Protein AF-A0A183DQX7-F1 (afdb_monomer_lite)

Foldseek 3Di:
DDDPDDPVVVVLVVQLVVQCVVPVDDSVVSNVVSVVVVVVCVVPPVDPVVVVVVVVVVVDPPPDPVCPDPVNVVVVVVVVVVVVVVVVVVVVVVVVD

Organism: NCBI:txid637853

Sequence (97 aa):
MYVPVLNGKEKARDLIDIVREQTDAPINCCVDTVSLILSSLLRDLPGEIALREVKNALECDDIIDLDNCYDAKLLEKLTAKIAGQVANKSQVSHSLH

Structure (mmCIF, N/CA/C/O backbone):
data_AF-A0A183DQX7-F1
#
_entry.id   AF-A0A183DQX7-F1
#
loop_
_atom_site.group_PDB
_atom_site.id
_atom_site.type_symbol
_atom_site.label_atom_id
_atom_site.label_alt_id
_atom_site.label_comp_id
_atom_site.label_asym_id
_atom_site.label_entity_id
_atom_site.label_seq_id
_atom_site.pdbx_PDB_ins_code
_atom_site.Cartn_x
_atom_site.Cartn_y
_atom_site.Cartn_z
_atom_site.occupancy
_atom_site.B_iso_or_equiv
_atom_site.auth_seq_id
_atom_site.auth_comp_id
_atom_site.auth_asym_id
_atom_site.auth_atom_id
_atom_site.pdbx_PDB_model_num
ATOM 1 N N . MET A 1 1 ? 25.347 0.629 -26.156 1.00 42.44 1 MET A N 1
ATOM 2 C CA . MET A 1 1 ? 24.679 0.241 -24.896 1.00 42.44 1 MET A CA 1
ATOM 3 C C . MET A 1 1 ? 23.185 0.221 -25.188 1.00 42.44 1 MET A C 1
ATOM 5 O O . MET A 1 1 ? 22.662 1.266 -25.545 1.00 42.44 1 MET A O 1
ATOM 9 N N . TYR A 1 2 ? 22.534 -0.946 -25.191 1.00 47.03 2 TYR A N 1
ATOM 10 C CA . TYR A 1 2 ? 21.082 -1.027 -25.398 1.00 47.03 2 TYR A CA 1
ATOM 11 C C . TYR A 1 2 ? 20.406 -0.609 -24.091 1.00 47.03 2 TYR A C 1
ATOM 13 O O . TYR A 1 2 ? 20.574 -1.283 -23.078 1.00 47.03 2 TYR A O 1
ATOM 21 N N . VAL A 1 3 ? 19.708 0.524 -24.095 1.00 52.69 3 VAL A N 1
ATOM 22 C CA . VAL A 1 3 ? 18.848 0.916 -22.975 1.00 52.69 3 VAL A CA 1
ATOM 23 C C . VAL A 1 3 ? 17.599 0.037 -23.072 1.00 52.69 3 VAL A C 1
ATOM 25 O O . VAL A 1 3 ? 16.962 0.048 -24.129 1.00 52.69 3 VAL A O 1
ATOM 28 N N . PRO A 1 4 ? 17.258 -0.765 -22.048 1.00 61.09 4 PRO A N 1
ATOM 29 C CA . PRO A 1 4 ? 16.030 -1.544 -22.071 1.00 61.09 4 PRO A CA 1
ATOM 30 C C . PRO A 1 4 ? 14.851 -0.585 -22.229 1.00 61.09 4 PRO A C 1
ATOM 32 O O . PRO A 1 4 ? 14.670 0.320 -21.415 1.00 61.09 4 PRO A O 1
ATOM 35 N N . VAL A 1 5 ? 14.067 -0.753 -23.292 1.00 68.19 5 VAL A N 1
ATOM 36 C CA . VAL A 1 5 ? 12.823 -0.001 -23.452 1.00 68.19 5 VAL A CA 1
ATOM 37 C C . VAL A 1 5 ? 11.854 -0.539 -22.408 1.00 68.19 5 VAL A C 1
ATOM 39 O O . VAL A 1 5 ? 11.427 -1.689 -22.487 1.00 68.19 5 VAL A O 1
ATOM 42 N N . LE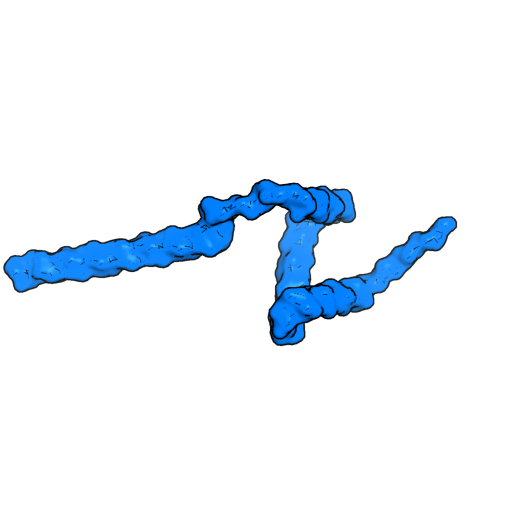U A 1 6 ? 11.545 0.275 -21.399 1.00 72.00 6 LEU A N 1
ATOM 43 C CA . LEU A 1 6 ? 10.600 -0.086 -20.352 1.00 72.00 6 LEU A CA 1
ATOM 44 C C . LEU A 1 6 ? 9.210 -0.284 -20.969 1.00 72.00 6 LEU A C 1
ATOM 46 O O . LEU A 1 6 ? 8.556 0.674 -21.385 1.00 72.00 6 LEU A O 1
ATOM 50 N N . ASN A 1 7 ? 8.729 -1.525 -21.001 1.00 84.12 7 ASN A N 1
ATOM 51 C CA . ASN A 1 7 ? 7.344 -1.803 -21.344 1.00 84.12 7 ASN A CA 1
ATOM 52 C C . ASN A 1 7 ? 6.466 -1.571 -20.108 1.00 84.12 7 ASN A C 1
ATOM 54 O O . ASN A 1 7 ? 6.367 -2.419 -19.222 1.00 84.12 7 ASN A O 1
ATOM 58 N N . GLY A 1 8 ? 5.809 -0.410 -20.047 1.00 82.25 8 GLY A N 1
ATOM 59 C CA . GLY A 1 8 ? 4.979 -0.029 -18.900 1.00 82.25 8 GLY A CA 1
ATOM 60 C C . GLY A 1 8 ? 3.851 -1.020 -18.584 1.00 82.25 8 GLY A C 1
ATOM 61 O O . GLY A 1 8 ? 3.502 -1.190 -17.420 1.00 82.25 8 GLY A O 1
ATOM 62 N N . LYS A 1 9 ? 3.315 -1.730 -19.590 1.00 85.50 9 LYS A N 1
ATOM 63 C CA . LYS A 1 9 ? 2.273 -2.749 -19.368 1.00 85.50 9 LYS A CA 1
ATOM 64 C C . LYS A 1 9 ? 2.826 -4.001 -18.702 1.00 85.50 9 LYS A C 1
ATOM 66 O O . LYS A 1 9 ? 2.160 -4.559 -17.838 1.00 85.50 9 LYS A O 1
ATOM 71 N N . GLU A 1 10 ? 4.006 -4.451 -19.115 1.00 87.38 10 GLU A N 1
ATOM 72 C CA . GLU A 1 10 ? 4.679 -5.588 -18.477 1.00 87.38 10 GLU A CA 1
ATOM 73 C C . GLU A 1 10 ? 5.056 -5.229 -17.047 1.00 87.38 10 GLU A C 1
ATOM 75 O O . GLU A 1 10 ? 4.674 -5.939 -16.125 1.00 87.38 10 GLU A O 1
ATOM 80 N N . LYS A 1 11 ? 5.652 -4.049 -16.836 1.00 88.50 11 LYS A N 1
ATOM 81 C CA . LYS A 1 11 ? 6.054 -3.645 -15.491 1.00 88.50 11 LYS A CA 1
ATOM 82 C C . LYS A 1 11 ? 4.875 -3.490 -14.528 1.00 88.50 11 LYS A C 1
ATOM 84 O O . LYS A 1 11 ? 4.997 -3.843 -13.360 1.00 88.50 11 LYS A O 1
ATOM 89 N N . ALA A 1 12 ? 3.734 -2.992 -15.003 1.00 89.19 12 ALA A N 1
ATOM 90 C CA . ALA A 1 12 ? 2.521 -2.915 -14.193 1.00 89.19 12 ALA A CA 1
ATOM 91 C C . ALA A 1 12 ? 1.999 -4.305 -13.790 1.00 89.19 12 ALA A C 1
ATOM 93 O O . ALA A 1 12 ? 1.573 -4.474 -12.651 1.00 89.19 12 ALA A O 1
ATOM 94 N N . ARG A 1 13 ? 2.064 -5.301 -14.689 1.00 90.62 13 ARG A N 1
ATOM 95 C CA . ARG A 1 13 ? 1.699 -6.689 -14.359 1.00 90.62 13 ARG A CA 1
ATOM 96 C C . ARG A 1 13 ? 2.639 -7.279 -13.318 1.00 90.62 13 ARG A C 1
ATOM 98 O O . ARG A 1 13 ? 2.143 -7.788 -12.323 1.00 90.62 13 ARG A O 1
ATOM 105 N N . ASP A 1 14 ? 3.950 -7.105 -13.488 1.00 93.06 14 ASP A N 1
ATOM 106 C CA . ASP A 1 14 ? 4.938 -7.589 -12.517 1.00 93.06 14 ASP A CA 1
ATOM 107 C C . ASP A 1 14 ? 4.659 -7.039 -11.111 1.00 93.06 14 ASP A C 1
ATOM 109 O O . ASP A 1 14 ? 4.727 -7.767 -10.128 1.00 93.06 14 ASP A O 1
ATOM 113 N N . LEU A 1 15 ? 4.325 -5.746 -10.999 1.00 92.56 15 LEU A N 1
ATOM 114 C CA . LEU A 1 15 ? 3.999 -5.127 -9.711 1.00 92.56 15 LEU A CA 1
ATOM 115 C C . LEU A 1 15 ? 2.731 -5.722 -9.087 1.00 92.56 15 LEU A C 1
ATOM 117 O O . LEU A 1 15 ? 2.702 -5.952 -7.880 1.00 92.56 15 LEU A O 1
ATOM 121 N N . ILE A 1 16 ? 1.696 -5.977 -9.890 1.00 92.88 16 ILE A N 1
ATOM 122 C CA . ILE A 1 16 ? 0.456 -6.611 -9.420 1.00 92.88 16 ILE A CA 1
ATOM 123 C C . ILE A 1 16 ? 0.738 -8.037 -8.935 1.00 92.88 16 ILE A C 1
ATOM 125 O O . ILE A 1 16 ? 0.264 -8.415 -7.863 1.00 92.88 16 ILE A O 1
ATOM 129 N N . ASP A 1 17 ? 1.524 -8.799 -9.694 1.00 93.69 17 ASP A N 1
ATOM 130 C CA . ASP A 1 17 ? 1.877 -10.177 -9.356 1.00 93.69 17 ASP A CA 1
ATOM 131 C C . ASP A 1 17 ? 2.714 -10.239 -8.072 1.00 93.69 17 ASP A C 1
ATOM 133 O O . ASP A 1 17 ? 2.404 -11.047 -7.200 1.00 93.69 17 ASP A O 1
ATOM 137 N N . ILE A 1 18 ? 3.679 -9.328 -7.885 1.00 94.06 18 ILE A N 1
ATOM 138 C CA . ILE A 1 18 ? 4.448 -9.205 -6.634 1.00 94.06 18 ILE A CA 1
ATOM 139 C C . ILE A 1 18 ? 3.516 -8.947 -5.445 1.00 94.06 18 ILE A C 1
ATOM 141 O O . ILE A 1 18 ? 3.601 -9.637 -4.432 1.00 94.06 18 ILE A O 1
ATOM 145 N N . VAL A 1 19 ? 2.612 -7.964 -5.543 1.00 94.25 19 VAL A N 1
ATOM 146 C CA . VAL A 1 19 ? 1.687 -7.651 -4.438 1.00 94.25 19 VAL A CA 1
ATOM 147 C C . VAL A 1 19 ? 0.817 -8.860 -4.112 1.00 94.25 19 VAL A C 1
ATOM 149 O O . VAL A 1 19 ? 0.619 -9.173 -2.939 1.00 94.25 19 VAL A O 1
ATOM 152 N N . ARG A 1 20 ? 0.322 -9.567 -5.131 1.00 93.25 20 ARG A N 1
ATOM 153 C CA . ARG A 1 20 ? -0.486 -10.768 -4.934 1.00 93.25 20 ARG A CA 1
ATOM 154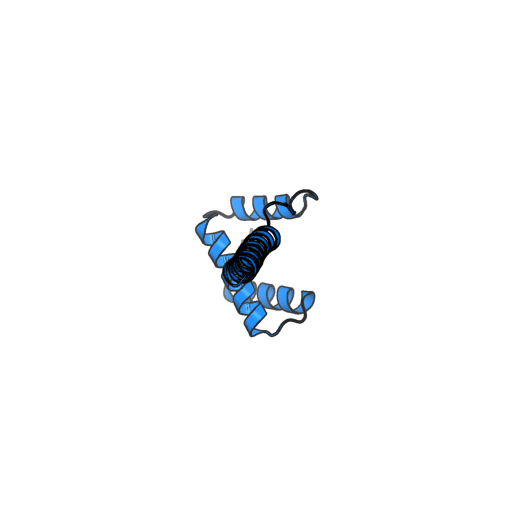 C C . ARG A 1 20 ? 0.304 -11.891 -4.270 1.00 93.25 20 ARG A C 1
ATOM 156 O O . ARG A 1 20 ? -0.198 -12.478 -3.322 1.00 93.25 20 ARG A O 1
ATOM 163 N N . GLU A 1 21 ? 1.518 -12.169 -4.735 1.00 94.19 21 GLU A N 1
ATOM 164 C CA . GLU A 1 21 ? 2.379 -13.216 -4.176 1.00 94.19 21 GLU A CA 1
ATOM 165 C C . GLU A 1 21 ? 2.676 -12.977 -2.689 1.00 94.19 21 GLU A C 1
ATOM 167 O O . GLU A 1 21 ? 2.671 -13.917 -1.901 1.00 94.19 21 GLU A O 1
ATOM 172 N N . GLN A 1 22 ? 2.883 -11.720 -2.291 1.00 92.56 22 GLN A N 1
ATOM 173 C CA . GLN A 1 22 ? 3.235 -11.376 -0.910 1.00 92.56 22 GLN A CA 1
ATOM 174 C C . GLN A 1 22 ? 2.033 -11.282 0.038 1.00 92.56 22 GLN A C 1
ATOM 176 O O . GLN A 1 22 ? 2.201 -11.407 1.249 1.00 92.56 22 GLN A O 1
ATOM 181 N N . THR A 1 23 ? 0.830 -11.022 -0.480 1.00 92.31 23 THR A N 1
ATOM 182 C CA . THR A 1 23 ? -0.352 -10.734 0.358 1.00 92.31 23 THR A CA 1
ATOM 183 C C . THR A 1 23 ? -1.469 -11.765 0.247 1.00 92.31 23 THR A C 1
ATOM 185 O O . THR A 1 23 ? -2.365 -11.764 1.087 1.00 92.31 23 THR A O 1
ATOM 188 N N . ASP A 1 24 ? -1.452 -12.603 -0.794 1.00 91.75 24 ASP A N 1
ATOM 189 C CA . ASP A 1 24 ? -2.548 -13.496 -1.199 1.00 91.75 24 ASP A CA 1
ATOM 190 C C . ASP A 1 24 ? -3.910 -12.779 -1.356 1.00 91.75 24 ASP A C 1
ATOM 192 O O . ASP A 1 24 ? -4.987 -13.372 -1.273 1.00 91.75 24 ASP A O 1
ATOM 196 N N . ALA A 1 25 ? -3.885 -11.462 -1.588 1.00 93.31 25 ALA A N 1
ATOM 197 C CA . ALA A 1 25 ? -5.093 -10.664 -1.727 1.00 93.31 25 ALA A CA 1
ATOM 198 C C . ALA A 1 25 ? -5.803 -10.915 -3.078 1.00 93.31 25 ALA A C 1
ATOM 200 O O . ALA A 1 25 ? -5.177 -11.296 -4.076 1.00 93.31 25 ALA A O 1
ATOM 201 N N . PRO A 1 26 ? -7.124 -10.658 -3.159 1.00 95.44 26 PRO A N 1
ATOM 202 C CA . PRO A 1 26 ? -7.858 -10.682 -4.420 1.00 95.44 26 PRO A CA 1
ATOM 203 C C . PRO A 1 26 ? -7.236 -9.765 -5.484 1.00 95.44 26 PRO A C 1
ATOM 205 O O . PRO A 1 26 ? -6.810 -8.650 -5.188 1.00 95.44 26 PRO A O 1
ATOM 208 N N . ILE A 1 27 ? -7.238 -10.206 -6.749 1.00 92.19 27 ILE A N 1
ATOM 209 C CA . ILE A 1 27 ? -6.541 -9.508 -7.848 1.00 92.19 27 ILE A CA 1
ATOM 210 C C . ILE A 1 27 ? -6.985 -8.049 -8.026 1.00 92.19 27 ILE A C 1
ATOM 212 O O . ILE A 1 27 ? -6.167 -7.192 -8.343 1.00 92.19 27 ILE A O 1
ATOM 216 N N . ASN A 1 28 ? -8.265 -7.754 -7.797 1.00 93.00 28 ASN A N 1
ATOM 217 C CA . ASN A 1 28 ? -8.803 -6.396 -7.843 1.00 93.00 28 ASN A CA 1
ATOM 218 C C . ASN A 1 28 ? -8.195 -5.512 -6.747 1.00 93.00 28 ASN A C 1
ATOM 220 O O . ASN A 1 28 ? -7.787 -4.395 -7.042 1.00 93.00 28 ASN A O 1
ATOM 224 N N . CYS A 1 29 ? -8.041 -6.030 -5.525 1.00 93.31 29 CYS A N 1
ATOM 225 C CA . CYS A 1 29 ? -7.358 -5.316 -4.450 1.00 93.31 29 CYS A CA 1
ATOM 226 C C . CYS A 1 29 ? -5.888 -5.054 -4.804 1.00 93.31 29 CYS A C 1
ATOM 228 O O . CYS A 1 29 ? -5.418 -3.939 -4.614 1.00 93.31 29 CYS A O 1
ATOM 230 N N . CYS A 1 30 ? -5.178 -6.029 -5.385 1.00 92.69 30 CYS A N 1
ATOM 231 C CA . CYS A 1 30 ? -3.789 -5.838 -5.817 1.00 92.69 30 CYS A CA 1
ATOM 232 C C . CYS A 1 30 ? -3.660 -4.740 -6.888 1.00 92.69 30 CYS A C 1
ATOM 234 O O . CYS A 1 30 ? -2.765 -3.899 -6.804 1.00 92.69 30 CYS A O 1
ATOM 236 N N . VAL A 1 31 ? -4.569 -4.719 -7.872 1.00 91.94 31 VAL A N 1
ATOM 237 C CA . VAL A 1 31 ? -4.635 -3.671 -8.906 1.00 91.94 31 VAL A CA 1
ATOM 238 C C . VAL A 1 31 ? -4.865 -2.298 -8.275 1.00 91.94 31 VAL A C 1
ATOM 240 O O . VAL A 1 31 ? -4.135 -1.354 -8.587 1.00 91.94 31 VAL A O 1
ATOM 243 N N . ASP A 1 32 ? -5.835 -2.192 -7.366 1.00 93.31 32 ASP A N 1
ATOM 244 C CA . ASP A 1 32 ? -6.161 -0.938 -6.686 1.00 93.31 32 ASP A CA 1
ATOM 245 C C . ASP A 1 32 ? -4.981 -0.440 -5.841 1.00 93.31 32 ASP A C 1
ATOM 247 O O . ASP A 1 32 ? -4.619 0.735 -5.916 1.00 93.31 32 ASP A O 1
ATOM 251 N N . THR A 1 33 ? -4.317 -1.332 -5.100 1.00 93.19 33 THR A N 1
ATOM 252 C CA . THR A 1 33 ? -3.128 -1.013 -4.300 1.00 93.19 33 THR A CA 1
ATOM 253 C C . THR A 1 33 ? -1.993 -0.472 -5.167 1.00 93.19 33 THR A C 1
ATOM 255 O O . THR A 1 33 ? -1.463 0.601 -4.873 1.00 93.19 33 THR A O 1
ATOM 258 N N . VAL A 1 34 ? -1.633 -1.165 -6.254 1.00 92.19 34 VAL A N 1
ATOM 259 C CA . VAL A 1 34 ? -0.569 -0.708 -7.165 1.00 92.19 34 VAL A CA 1
ATOM 260 C C . VAL A 1 34 ? -0.932 0.644 -7.782 1.00 92.19 34 VAL A C 1
ATOM 262 O O . VAL A 1 34 ? -0.095 1.546 -7.823 1.00 92.19 34 VAL A O 1
ATOM 265 N N . SER A 1 35 ? -2.184 0.818 -8.210 1.00 90.00 35 SER A N 1
ATOM 266 C CA . SER A 1 35 ? -2.669 2.079 -8.779 1.00 90.00 35 SER A CA 1
ATOM 267 C C . SER A 1 35 ? -2.587 3.241 -7.781 1.00 90.00 35 SER A C 1
ATOM 269 O O . SER A 1 35 ? -2.123 4.328 -8.137 1.00 90.00 35 SER A O 1
ATOM 271 N N . LEU A 1 36 ? -2.985 3.021 -6.523 1.00 91.38 36 LEU A N 1
ATOM 272 C CA . LEU A 1 36 ? -2.914 4.022 -5.455 1.00 91.38 36 LEU A CA 1
ATOM 273 C C . LEU A 1 36 ? -1.471 4.439 -5.160 1.00 91.38 36 LEU A C 1
ATOM 275 O O . LEU A 1 36 ? -1.184 5.636 -5.093 1.00 91.38 36 LEU A O 1
ATOM 279 N N . ILE A 1 37 ? -0.564 3.466 -5.037 1.00 90.12 37 ILE A N 1
ATOM 280 C CA . ILE A 1 37 ? 0.859 3.721 -4.785 1.00 90.12 37 ILE A CA 1
ATOM 281 C C . ILE A 1 37 ? 1.454 4.539 -5.934 1.00 90.12 37 ILE A C 1
ATOM 283 O O . ILE A 1 37 ? 2.014 5.608 -5.697 1.00 90.12 37 ILE A O 1
ATOM 287 N N . LEU A 1 38 ? 1.281 4.092 -7.183 1.00 87.19 38 LEU A N 1
ATOM 288 C CA . LEU A 1 38 ? 1.820 4.795 -8.350 1.00 87.19 38 LEU A CA 1
ATOM 289 C C . LEU A 1 38 ? 1.234 6.203 -8.497 1.00 87.19 38 LEU A C 1
ATOM 291 O O . LEU A 1 38 ? 1.974 7.137 -8.787 1.00 87.19 38 LEU A O 1
ATOM 295 N N . SER A 1 39 ? -0.067 6.378 -8.253 1.00 85.19 39 SER A N 1
ATOM 296 C CA . SER A 1 39 ? -0.712 7.695 -8.313 1.00 85.19 39 SER A CA 1
ATOM 297 C C . SER A 1 39 ? -0.172 8.649 -7.247 1.00 85.19 39 SER A C 1
ATOM 299 O O . SER A 1 39 ? 0.037 9.827 -7.533 1.00 85.19 39 SER A O 1
ATOM 301 N N . SER A 1 40 ? 0.083 8.156 -6.030 1.00 84.31 40 SER A N 1
ATOM 302 C CA . SER A 1 40 ? 0.687 8.969 -4.971 1.00 84.31 40 SER A CA 1
ATOM 303 C C . SER A 1 40 ? 2.123 9.352 -5.319 1.00 84.31 40 SER A C 1
ATOM 305 O O . SER A 1 40 ? 2.485 10.520 -5.218 1.00 84.31 40 SER A O 1
ATOM 307 N N . LEU A 1 41 ? 2.922 8.393 -5.792 1.00 84.25 41 LEU A N 1
ATOM 308 C CA . LEU A 1 41 ? 4.311 8.641 -6.173 1.00 84.25 41 LEU A CA 1
ATOM 309 C C . LEU A 1 41 ? 4.407 9.617 -7.352 1.00 84.25 41 LEU A C 1
ATOM 311 O O . LEU A 1 41 ? 5.201 10.543 -7.296 1.00 84.25 41 LEU A O 1
ATOM 315 N N . LEU A 1 42 ? 3.569 9.481 -8.384 1.00 79.81 42 LEU A N 1
ATOM 316 C CA . LEU A 1 42 ? 3.564 10.400 -9.530 1.00 79.81 42 LEU A CA 1
ATOM 317 C C . LEU A 1 42 ? 3.142 11.825 -9.156 1.00 79.81 42 LEU A C 1
ATOM 319 O O . LEU A 1 42 ? 3.610 12.777 -9.779 1.00 79.81 42 LEU A O 1
ATOM 323 N N . ARG A 1 43 ? 2.256 11.983 -8.164 1.00 79.12 43 ARG A N 1
ATOM 324 C CA . ARG A 1 43 ? 1.847 13.304 -7.671 1.00 79.12 43 ARG A CA 1
ATOM 325 C C . ARG A 1 43 ? 2.990 14.009 -6.943 1.00 79.12 43 ARG A C 1
ATOM 327 O O . ARG A 1 43 ? 3.174 15.207 -7.131 1.00 79.12 43 ARG A O 1
ATOM 334 N N . ASP A 1 44 ? 3.730 13.266 -6.126 1.00 73.19 44 ASP A N 1
ATOM 335 C CA . ASP A 1 44 ? 4.654 13.847 -5.152 1.00 73.19 44 ASP A CA 1
ATOM 336 C C . ASP A 1 44 ? 6.127 13.792 -5.628 1.00 73.19 44 ASP A C 1
ATOM 338 O O . ASP A 1 44 ? 6.964 14.548 -5.138 1.00 73.19 44 ASP A O 1
ATOM 342 N N . LEU A 1 45 ? 6.453 12.940 -6.613 1.00 74.19 45 LEU A N 1
ATOM 343 C CA . LEU A 1 45 ? 7.819 12.641 -7.069 1.00 74.19 45 LEU A CA 1
ATOM 344 C C . LEU A 1 45 ? 7.904 12.627 -8.610 1.00 74.19 45 LEU A C 1
ATOM 346 O O . LEU A 1 45 ? 7.814 11.573 -9.242 1.00 74.19 45 LEU A O 1
ATOM 350 N N . PRO A 1 46 ? 8.124 13.784 -9.257 1.00 66.19 46 PRO A N 1
ATOM 351 C CA . PRO A 1 46 ? 8.077 13.898 -10.716 1.00 66.19 46 PRO A CA 1
ATOM 352 C C . PRO A 1 46 ? 9.299 13.313 -11.458 1.00 66.19 46 PRO A C 1
ATOM 354 O O . PRO A 1 46 ? 9.385 13.455 -12.676 1.00 66.19 46 PRO A O 1
ATOM 357 N N . GLY A 1 47 ? 10.259 12.676 -10.771 1.00 72.44 47 GLY A N 1
ATOM 358 C CA . GLY A 1 47 ? 11.505 12.194 -11.381 1.00 72.44 47 GLY A CA 1
ATOM 359 C C . GLY A 1 47 ? 12.013 10.856 -10.839 1.00 72.44 47 GLY A C 1
ATOM 360 O O . GLY A 1 47 ? 11.776 10.496 -9.690 1.00 72.44 47 GLY A O 1
ATOM 361 N N . GLU A 1 48 ? 12.777 10.131 -11.664 1.00 68.31 48 GLU A N 1
ATOM 362 C CA . GLU A 1 48 ? 13.327 8.801 -11.337 1.00 68.31 48 GLU A CA 1
ATOM 363 C C . GLU A 1 48 ? 14.246 8.793 -10.102 1.00 68.31 48 GLU A C 1
ATOM 365 O O . GLU A 1 48 ? 14.299 7.802 -9.373 1.00 68.31 48 GLU A O 1
ATOM 370 N N . ILE A 1 49 ? 14.957 9.899 -9.849 1.00 67.56 49 ILE A N 1
ATOM 371 C CA . ILE A 1 49 ? 15.849 10.057 -8.686 1.00 67.56 49 ILE A CA 1
ATOM 372 C C . ILE A 1 49 ? 15.051 9.933 -7.383 1.00 67.56 49 ILE A C 1
ATOM 374 O O . ILE A 1 49 ? 15.462 9.226 -6.466 1.00 67.56 49 ILE A O 1
ATOM 378 N N . ALA A 1 50 ? 13.861 10.524 -7.354 1.00 72.00 50 ALA A N 1
ATOM 379 C CA . ALA A 1 50 ? 13.010 10.567 -6.179 1.00 72.00 50 ALA A CA 1
ATOM 380 C C . ALA A 1 50 ? 12.415 9.184 -5.831 1.00 72.00 50 ALA A C 1
ATOM 382 O O . ALA A 1 50 ? 12.288 8.835 -4.661 1.00 72.00 50 ALA A O 1
ATOM 383 N N . LEU A 1 51 ? 12.147 8.330 -6.829 1.00 74.19 51 LEU A N 1
ATOM 384 C CA . LEU A 1 51 ? 11.753 6.932 -6.586 1.00 74.19 51 LEU A CA 1
ATOM 385 C C . LEU A 1 51 ? 12.882 6.106 -5.955 1.00 74.19 51 LEU A C 1
ATOM 387 O O . LEU A 1 51 ? 12.626 5.243 -5.114 1.00 74.19 51 LEU A O 1
ATOM 391 N N . ARG A 1 52 ? 14.136 6.357 -6.353 1.00 76.19 52 ARG A N 1
ATOM 392 C CA . ARG A 1 52 ? 15.299 5.677 -5.767 1.00 76.19 52 ARG A CA 1
ATOM 393 C C . ARG A 1 52 ? 15.525 6.108 -4.319 1.00 76.19 52 ARG A C 1
ATOM 395 O O . ARG A 1 52 ? 15.838 5.262 -3.490 1.00 76.19 52 ARG A O 1
ATOM 402 N N . GLU A 1 53 ? 15.332 7.386 -4.017 1.00 79.06 53 GLU A N 1
ATOM 403 C CA . GLU A 1 53 ? 15.402 7.910 -2.649 1.00 79.06 53 GLU A CA 1
ATOM 404 C C . GLU A 1 53 ? 14.334 7.284 -1.745 1.00 79.06 53 GLU A C 1
ATOM 406 O O . GLU A 1 53 ? 14.668 6.829 -0.654 1.00 79.06 53 GLU A O 1
ATOM 411 N N . VAL A 1 54 ? 13.089 7.144 -2.223 1.00 80.44 54 VAL A N 1
ATOM 412 C CA . VAL A 1 54 ? 12.030 6.424 -1.487 1.00 80.44 54 VAL A CA 1
ATOM 413 C C . VAL A 1 54 ? 12.412 4.971 -1.226 1.00 80.44 54 VAL A C 1
ATOM 415 O O . VAL A 1 54 ? 12.221 4.480 -0.116 1.00 80.44 54 VAL A O 1
ATOM 418 N N . LYS A 1 55 ? 12.975 4.275 -2.222 1.00 78.50 55 LYS A N 1
ATOM 419 C CA . LYS A 1 55 ? 13.437 2.896 -2.032 1.00 78.50 55 LYS A CA 1
ATOM 420 C C . LYS A 1 55 ? 14.516 2.812 -0.949 1.00 78.50 55 LYS A C 1
ATOM 422 O O . LYS A 1 55 ? 14.425 1.953 -0.084 1.00 78.50 55 LYS A O 1
ATOM 427 N N . ASN A 1 56 ? 15.510 3.695 -0.987 1.00 79.81 56 ASN A N 1
ATOM 428 C CA . ASN A 1 56 ? 16.578 3.693 0.010 1.00 79.81 56 ASN A CA 1
ATOM 429 C C . ASN A 1 56 ? 16.035 3.997 1.416 1.00 79.81 56 ASN A C 1
ATOM 431 O O . ASN A 1 56 ? 16.484 3.390 2.378 1.00 79.81 56 ASN A O 1
ATOM 435 N N . ALA A 1 57 ? 15.050 4.893 1.536 1.00 81.31 57 ALA A N 1
ATOM 436 C CA . ALA A 1 57 ? 14.402 5.191 2.813 1.00 81.31 57 ALA A CA 1
ATOM 437 C C . ALA A 1 57 ? 13.590 4.004 3.366 1.00 81.31 57 ALA A C 1
ATOM 439 O O . ALA A 1 57 ? 13.538 3.821 4.575 1.00 81.31 57 ALA A O 1
ATOM 440 N N . LEU A 1 58 ? 12.992 3.175 2.499 1.00 79.75 58 LEU A N 1
ATOM 441 C CA . LEU A 1 58 ? 12.305 1.936 2.901 1.00 79.75 58 LEU A CA 1
ATOM 442 C C . LEU A 1 58 ? 13.255 0.873 3.474 1.00 79.75 58 LEU A C 1
ATOM 444 O O . LEU A 1 58 ? 12.801 -0.007 4.197 1.00 79.75 58 LEU A O 1
ATOM 448 N N . GLU A 1 59 ? 14.542 0.922 3.126 1.00 78.00 59 GLU A N 1
ATOM 449 C CA . GLU A 1 59 ? 15.568 0.002 3.637 1.00 78.00 59 GLU A CA 1
ATOM 450 C C . GLU A 1 59 ? 16.138 0.455 4.999 1.00 78.00 59 GLU A C 1
ATOM 452 O O . GLU A 1 59 ? 16.926 -0.273 5.602 1.00 78.00 59 GLU A O 1
ATOM 457 N N . CYS A 1 60 ? 15.737 1.630 5.501 1.00 76.62 60 CYS A N 1
ATOM 458 C CA . CYS A 1 60 ? 16.077 2.112 6.838 1.00 76.62 60 CYS A CA 1
ATOM 459 C C . CYS A 1 60 ? 15.045 1.632 7.876 1.00 76.62 60 CYS A C 1
ATOM 461 O O . CYS A 1 60 ? 13.842 1.691 7.634 1.00 76.62 60 CYS A O 1
ATOM 463 N N . ASP A 1 61 ? 15.501 1.206 9.058 1.00 60.69 61 ASP A N 1
ATOM 464 C CA . ASP A 1 61 ? 14.646 0.617 10.108 1.00 60.69 61 ASP A CA 1
ATOM 465 C C . ASP A 1 61 ? 13.712 1.625 10.827 1.00 60.69 61 ASP A C 1
ATOM 467 O O . ASP A 1 61 ? 12.886 1.228 11.648 1.00 60.69 61 ASP A O 1
ATOM 471 N N . ASP A 1 62 ? 13.811 2.927 10.544 1.00 71.00 62 ASP A N 1
ATOM 472 C CA . ASP A 1 62 ? 13.135 4.017 11.266 1.00 71.00 62 ASP A CA 1
ATOM 473 C C . ASP A 1 62 ? 11.950 4.656 10.516 1.00 71.00 62 ASP A C 1
ATOM 475 O O . ASP A 1 62 ? 11.388 5.656 10.958 1.00 71.00 62 ASP A O 1
ATOM 479 N N . ILE A 1 63 ? 11.519 4.065 9.401 1.00 78.94 63 ILE A N 1
ATOM 480 C CA . ILE A 1 63 ? 10.410 4.580 8.581 1.00 78.94 63 ILE A CA 1
ATOM 481 C C . ILE A 1 63 ? 9.027 4.479 9.256 1.00 78.94 63 ILE A C 1
ATOM 483 O O . ILE A 1 63 ? 8.121 5.258 8.941 1.00 78.94 63 ILE A O 1
ATOM 487 N N . ILE A 1 64 ? 8.820 3.526 10.169 1.00 76.38 64 ILE A N 1
ATOM 488 C CA . ILE A 1 64 ? 7.508 3.315 10.796 1.00 76.38 64 ILE A CA 1
ATOM 489 C C . ILE A 1 64 ? 7.320 4.286 11.969 1.00 76.38 64 ILE A C 1
ATOM 491 O O . ILE A 1 64 ? 7.678 3.993 13.107 1.00 76.38 64 ILE A O 1
ATOM 495 N N . ASP A 1 65 ? 6.681 5.422 11.698 1.00 82.94 65 ASP A N 1
ATOM 496 C CA . ASP A 1 65 ? 6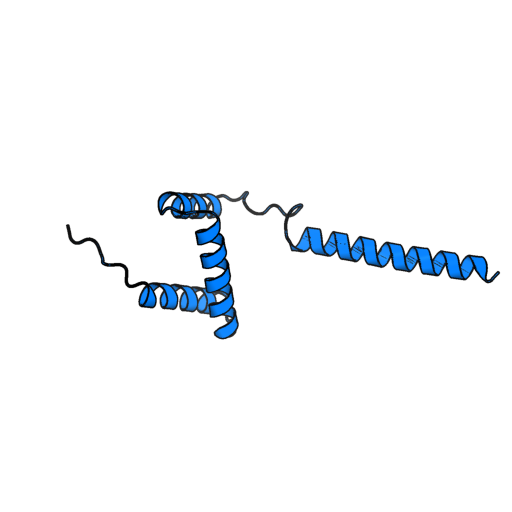.196 6.353 12.723 1.00 82.94 65 ASP A CA 1
ATOM 497 C C . ASP A 1 65 ? 4.824 5.890 13.249 1.00 82.94 65 ASP A C 1
ATOM 499 O O . ASP A 1 65 ? 3.772 6.192 12.673 1.00 82.94 65 ASP A O 1
ATOM 503 N N . LEU A 1 66 ? 4.840 5.102 14.331 1.00 82.44 66 LEU A N 1
ATOM 504 C CA . LEU A 1 66 ? 3.630 4.557 14.959 1.00 82.44 66 LEU A CA 1
ATOM 505 C C . LEU A 1 66 ? 2.708 5.641 15.528 1.00 82.44 66 LEU A C 1
ATOM 507 O O . LEU A 1 66 ? 1.500 5.420 15.567 1.00 82.44 66 LEU A O 1
ATOM 511 N N . ASP A 1 67 ? 3.244 6.795 15.925 1.00 82.00 67 ASP A N 1
ATOM 512 C CA . ASP A 1 67 ? 2.457 7.882 16.514 1.00 82.00 67 ASP A CA 1
ATOM 513 C C . ASP A 1 67 ? 1.723 8.696 15.434 1.00 82.00 67 ASP A C 1
ATOM 515 O O . ASP A 1 67 ? 0.653 9.257 15.679 1.00 82.00 67 ASP A O 1
ATOM 519 N N . ASN A 1 68 ? 2.255 8.728 14.207 1.00 81.69 68 ASN A N 1
ATOM 520 C CA . ASN A 1 68 ? 1.722 9.526 13.100 1.00 81.69 68 ASN A CA 1
ATOM 521 C C . ASN A 1 68 ? 1.128 8.698 11.943 1.00 81.69 68 ASN A C 1
ATOM 523 O O . ASN A 1 68 ? 0.804 9.243 10.875 1.00 81.69 68 ASN A O 1
ATOM 527 N N . CYS A 1 69 ? 0.950 7.390 12.127 1.00 86.94 69 CYS A N 1
ATOM 528 C CA . CYS A 1 69 ? 0.372 6.517 11.110 1.00 86.94 69 CYS A CA 1
ATOM 529 C C . CYS A 1 69 ? -1.152 6.705 10.964 1.00 86.94 69 CYS A C 1
ATOM 531 O O . CYS A 1 69 ? -1.823 7.368 11.764 1.00 86.94 69 CYS A O 1
ATOM 533 N N . TYR A 1 70 ? -1.722 6.132 9.898 1.00 86.44 70 TYR A N 1
ATOM 534 C CA . TYR A 1 70 ? -3.168 6.178 9.659 1.00 86.44 70 TYR A CA 1
ATOM 535 C C . TYR A 1 70 ? -3.957 5.561 10.823 1.00 86.44 70 TYR A C 1
ATOM 537 O O . TYR A 1 70 ? -4.933 6.159 11.283 1.00 86.44 70 TYR A O 1
ATOM 545 N N . ASP A 1 71 ? -3.505 4.411 11.326 1.00 88.69 71 ASP A N 1
ATOM 546 C CA . ASP A 1 71 ? -4.195 3.668 12.381 1.00 88.69 71 ASP A CA 1
ATOM 547 C C . ASP A 1 71 ? -4.210 4.441 13.703 1.00 88.69 71 ASP A C 1
ATOM 549 O O . ASP A 1 71 ? -5.260 4.537 14.336 1.00 88.69 71 ASP A O 1
ATOM 553 N N . ALA A 1 72 ? -3.101 5.085 14.080 1.00 88.81 72 ALA A N 1
ATOM 554 C CA . ALA A 1 72 ? -3.035 5.934 15.270 1.00 88.81 72 ALA A CA 1
ATOM 555 C C . ALA A 1 72 ? -4.044 7.091 15.200 1.00 88.81 72 ALA A C 1
ATOM 557 O O . ALA A 1 72 ? -4.850 7.285 16.114 1.00 88.81 72 ALA A O 1
ATOM 558 N N . LYS A 1 73 ? -4.094 7.795 14.062 1.00 91.12 73 LYS A N 1
ATOM 559 C CA . LYS A 1 73 ? -5.064 8.880 13.822 1.00 91.12 73 LYS A CA 1
ATOM 560 C C . LYS A 1 73 ? -6.508 8.384 13.821 1.00 91.12 73 LYS A C 1
ATOM 562 O O . LYS A 1 73 ? -7.420 9.108 14.227 1.00 91.12 73 LYS A O 1
ATOM 567 N N . LEU A 1 74 ? -6.754 7.174 13.324 1.00 93.31 74 LEU A N 1
ATOM 568 C CA . LEU A 1 74 ? -8.081 6.568 13.345 1.00 93.31 74 LEU A CA 1
ATOM 569 C C . LEU A 1 74 ? -8.500 6.210 14.777 1.00 93.31 74 LEU A C 1
ATOM 571 O O . LEU A 1 74 ? -9.621 6.529 15.179 1.00 93.31 74 LEU A O 1
ATOM 575 N N . LEU A 1 75 ? -7.603 5.606 15.555 1.00 93.75 75 LEU A N 1
ATOM 576 C CA . LEU A 1 75 ? -7.838 5.256 16.955 1.00 93.75 75 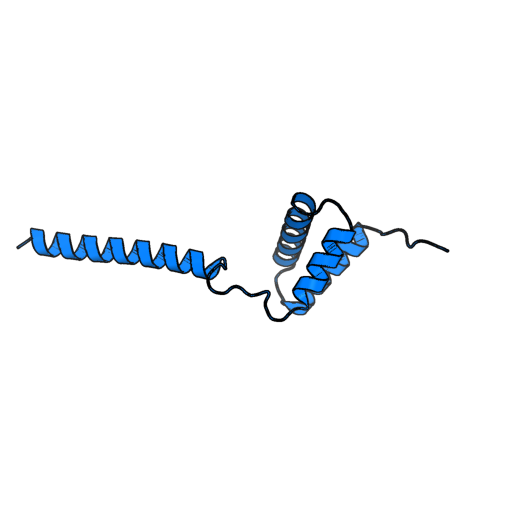LEU A CA 1
ATOM 577 C C . LEU A 1 75 ? -8.106 6.491 17.817 1.00 93.75 75 LEU A C 1
ATOM 579 O O . LEU A 1 75 ? -9.035 6.470 18.626 1.00 93.75 75 LEU A O 1
ATOM 583 N N . GLU A 1 76 ? -7.375 7.586 17.609 1.00 93.69 76 GLU A N 1
ATOM 584 C CA . GLU A 1 76 ? -7.614 8.857 18.302 1.00 93.69 76 GLU A CA 1
ATOM 585 C C . GLU A 1 76 ? -9.036 9.378 18.034 1.00 93.69 76 GLU A C 1
ATOM 587 O O . GLU A 1 76 ? -9.791 9.677 18.964 1.00 93.69 76 GLU A O 1
ATOM 592 N N . LYS A 1 77 ? -9.457 9.396 16.761 1.00 93.69 77 LYS A N 1
ATOM 593 C CA . LYS A 1 77 ? -10.812 9.819 16.369 1.00 93.69 77 LYS A CA 1
ATOM 594 C C . LYS A 1 77 ? -11.896 8.937 16.985 1.00 93.69 77 LYS A C 1
ATOM 596 O O . LYS A 1 77 ? -12.921 9.448 17.442 1.00 93.69 77 LYS A O 1
ATOM 601 N N . LEU A 1 78 ? -11.696 7.619 16.987 1.00 94.31 78 LEU A N 1
ATOM 602 C CA . LEU A 1 78 ? -12.639 6.674 17.587 1.00 94.31 78 LEU A CA 1
ATOM 603 C C . LEU A 1 78 ? -12.725 6.864 19.104 1.00 94.31 78 LEU A C 1
ATOM 605 O O . LEU A 1 78 ? -13.829 6.916 19.647 1.00 94.31 78 LEU A O 1
ATOM 609 N N . THR A 1 79 ? -11.587 7.052 19.769 1.00 94.06 79 THR A N 1
ATOM 610 C CA . THR A 1 79 ? -11.505 7.293 21.216 1.00 94.06 79 THR A CA 1
ATOM 611 C C . THR A 1 79 ? -12.233 8.577 21.598 1.00 94.06 79 THR A C 1
ATOM 613 O O . THR A 1 79 ? -13.085 8.556 22.486 1.00 94.06 79 THR A O 1
ATOM 616 N N . ALA A 1 80 ? -11.990 9.676 20.877 1.00 93.25 80 ALA A N 1
ATOM 617 C CA . ALA A 1 80 ? -12.681 10.944 21.097 1.00 93.25 80 ALA A CA 1
ATOM 618 C C . ALA A 1 80 ? -14.203 10.811 20.914 1.00 93.25 80 ALA A C 1
ATOM 620 O O . ALA A 1 80 ? -1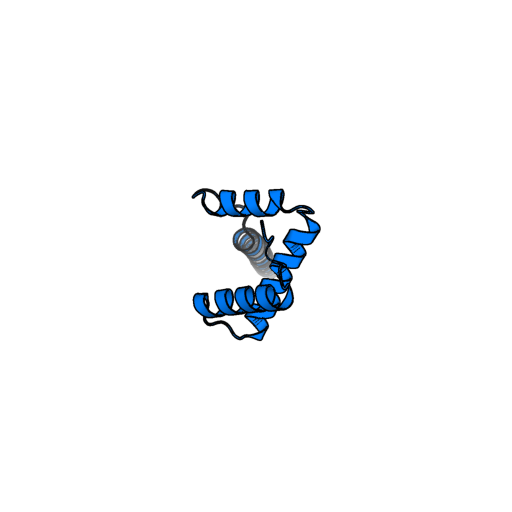4.986 11.308 21.728 1.00 93.25 80 ALA A O 1
ATOM 621 N N . LYS A 1 81 ? -14.640 10.083 19.877 1.00 94.25 81 LYS A N 1
ATOM 622 C CA . LYS A 1 81 ? -16.063 9.827 19.619 1.00 94.25 81 LYS A CA 1
ATOM 623 C C . LYS A 1 81 ? -16.715 9.027 20.748 1.00 94.25 81 LYS A C 1
ATOM 625 O O . LYS A 1 81 ? -17.806 9.385 21.191 1.00 94.25 81 LYS A O 1
ATOM 630 N N . ILE A 1 82 ? -16.061 7.966 21.221 1.00 93.69 82 ILE A N 1
ATOM 631 C CA . ILE A 1 82 ? -16.563 7.129 22.318 1.00 93.69 82 ILE A CA 1
ATOM 632 C C . ILE A 1 82 ? -16.614 7.933 23.622 1.00 93.69 82 ILE A C 1
ATOM 634 O O . ILE A 1 82 ? -17.641 7.919 24.299 1.00 93.69 82 ILE A O 1
ATOM 638 N N . ALA A 1 83 ? -15.561 8.688 23.947 1.00 91.50 83 ALA A N 1
ATOM 639 C CA . ALA A 1 83 ? -15.508 9.522 25.147 1.00 91.50 83 ALA A CA 1
ATOM 640 C C . ALA A 1 83 ? -16.654 10.548 25.184 1.00 91.50 83 ALA A C 1
ATOM 642 O O . ALA A 1 83 ? -17.336 10.674 26.202 1.00 91.50 83 ALA A O 1
ATOM 643 N N . GLY A 1 84 ? -16.937 11.211 24.056 1.00 89.94 84 GLY A N 1
ATOM 644 C CA . GLY A 1 84 ? -18.078 12.122 23.939 1.00 89.94 84 GLY A CA 1
ATOM 645 C C . GLY A 1 84 ? -19.426 11.425 24.156 1.00 89.94 84 GLY A C 1
ATOM 646 O O . GLY A 1 84 ? -20.294 11.947 24.853 1.00 89.94 84 GLY A O 1
ATOM 647 N N . GLN A 1 85 ? -19.605 10.212 23.624 1.00 90.25 85 GLN A N 1
ATOM 648 C CA . GLN A 1 85 ? -20.832 9.436 23.841 1.00 90.25 85 GLN A CA 1
ATOM 649 C C . GLN A 1 85 ? -21.010 8.997 25.300 1.00 90.25 85 GLN A C 1
ATOM 651 O O . GLN A 1 85 ? -22.132 9.027 25.808 1.00 90.25 85 GLN A O 1
ATOM 656 N N . VAL A 1 86 ? -19.928 8.601 25.976 1.00 87.75 86 VAL A N 1
ATOM 657 C CA . VAL A 1 86 ? -19.955 8.233 27.400 1.00 87.75 86 VAL A CA 1
ATOM 658 C C . VAL A 1 86 ? -20.286 9.450 28.261 1.00 87.75 86 VAL A C 1
ATOM 660 O O . VAL A 1 86 ? -21.204 9.372 29.073 1.00 87.75 86 VAL A O 1
ATOM 663 N N . ALA A 1 87 ? -19.619 10.586 28.040 1.00 81.31 87 ALA A N 1
ATOM 664 C CA . ALA A 1 87 ? -19.889 11.825 28.771 1.00 81.31 87 ALA A CA 1
ATOM 665 C C . ALA A 1 87 ? -21.350 12.280 28.614 1.00 81.31 87 ALA A C 1
ATOM 667 O O . ALA A 1 87 ? -22.009 12.595 29.605 1.00 81.31 87 ALA A O 1
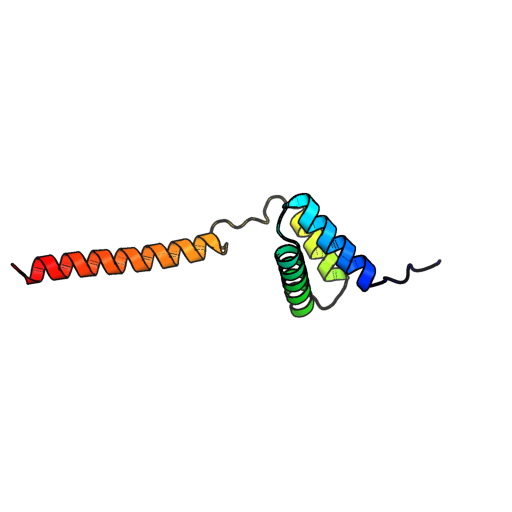ATOM 668 N N . ASN A 1 88 ? -21.885 12.223 27.390 1.00 74.06 88 ASN A N 1
ATOM 669 C CA . ASN A 1 88 ? -23.286 12.547 27.122 1.00 74.06 88 ASN A CA 1
ATOM 670 C C . ASN A 1 88 ? -24.248 11.607 27.860 1.00 74.06 88 ASN A C 1
ATOM 672 O O . ASN A 1 88 ? -25.221 12.071 28.452 1.00 74.06 88 ASN A O 1
ATOM 676 N N . LYS A 1 89 ? -23.985 10.293 27.871 1.00 73.38 89 LYS A N 1
ATOM 677 C CA . LYS A 1 89 ? -24.820 9.337 28.617 1.00 73.38 89 LYS A CA 1
ATOM 678 C C . LYS A 1 89 ? -24.794 9.610 30.119 1.00 73.38 89 LYS A C 1
ATOM 680 O O . LYS A 1 89 ? -25.860 9.627 30.726 1.00 73.38 89 LYS A O 1
ATOM 685 N N . SER A 1 90 ? -23.620 9.886 30.687 1.00 69.62 90 SER A N 1
ATOM 686 C CA . SER A 1 90 ? -23.468 10.217 32.108 1.00 69.62 90 SER A CA 1
ATOM 687 C C . SER A 1 90 ? -24.248 11.480 32.490 1.00 69.62 90 SER A C 1
ATOM 689 O O . SER A 1 90 ? -24.933 11.500 33.512 1.00 69.62 90 SER A O 1
ATOM 691 N N . GLN A 1 91 ? -24.214 12.521 31.653 1.00 61.81 91 GLN A N 1
ATOM 692 C CA . GLN A 1 91 ? -24.970 13.759 31.884 1.00 61.81 91 GLN A CA 1
ATOM 693 C C . GLN A 1 91 ? -26.491 13.562 31.801 1.00 61.81 91 GLN A C 1
ATOM 695 O O . GLN A 1 91 ? -27.222 14.133 32.611 1.00 61.81 91 GLN A O 1
ATOM 700 N N . VAL A 1 92 ? -26.976 12.724 30.879 1.00 59.78 92 VAL A N 1
ATOM 701 C CA . VAL A 1 92 ? -28.407 12.384 30.776 1.00 59.78 92 VAL A CA 1
ATOM 702 C C . VAL A 1 92 ? -28.880 11.617 32.015 1.00 59.78 92 VAL A C 1
ATOM 704 O O . VAL A 1 92 ? -29.940 11.921 32.551 1.00 59.78 92 VAL A O 1
ATOM 707 N N . SER A 1 93 ? -28.080 10.686 32.543 1.00 61.53 93 SER A N 1
ATOM 708 C CA . SER A 1 93 ? -28.410 9.991 33.797 1.00 61.53 93 SER A CA 1
ATOM 709 C C . SER A 1 93 ? -28.435 10.907 35.028 1.00 61.53 93 SER A C 1
ATOM 711 O O . SER A 1 93 ? -29.220 10.660 35.936 1.00 61.53 93 SER A O 1
ATOM 713 N N . HIS A 1 94 ? -27.633 11.977 35.061 1.00 55.28 94 HIS A N 1
ATOM 714 C CA . HIS A 1 94 ? -27.640 12.947 36.165 1.00 55.28 94 HIS A CA 1
ATOM 715 C C . HIS A 1 94 ? -28.769 13.983 36.089 1.00 55.28 94 HIS A C 1
ATOM 717 O O . HIS A 1 94 ? -29.105 14.571 37.107 1.00 55.28 94 HIS A O 1
ATOM 723 N N . SER A 1 95 ? -29.347 14.219 34.910 1.00 57.25 95 SER A N 1
ATOM 724 C CA . SER A 1 95 ? -30.441 15.186 34.708 1.00 57.25 95 SER A CA 1
ATOM 725 C C . SER A 1 95 ? -31.841 14.568 34.835 1.00 57.25 95 SER A C 1
ATOM 727 O O . SER A 1 95 ? -32.837 15.284 34.770 1.00 57.25 95 SER A O 1
ATOM 729 N N . LEU A 1 96 ? -31.917 13.248 35.028 1.00 53.16 96 LEU A N 1
ATOM 730 C CA . LEU A 1 96 ? -33.151 12.486 35.255 1.00 53.16 96 LEU A CA 1
ATOM 731 C C . LEU A 1 96 ? -33.385 12.137 36.740 1.00 53.16 96 LEU A C 1
ATOM 733 O O . LEU A 1 96 ? -34.345 11.426 37.041 1.00 53.16 96 LEU A O 1
ATOM 737 N N . HIS A 1 97 ? -32.529 12.624 37.647 1.00 44.03 97 HIS A N 1
ATOM 738 C CA . HIS A 1 97 ? -32.652 12.471 39.099 1.00 44.03 97 HIS A CA 1
ATOM 739 C C . HIS A 1 97 ? -32.847 13.812 39.802 1.00 44.03 97 HIS A C 1
ATOM 741 O O . HIS A 1 97 ? -32.183 14.792 39.398 1.00 44.03 97 HIS A O 1
#

Secondary structure (DSSP, 8-state):
-------HHHHHHHHHHHHHHHH---HHHHHHHHHHHHHHHHHH--SHHHHHHHHHHHTSTT---TTTSHHHHHHHHHHHHHHHHHHHHHHHHHH--

Radius of gyration: 22.42 Å; chains: 1; bounding box: 58×29×64 Å

pLDDT: mean 81.53, std 12.9, range [42.44, 95.44]